Protein 1T1D (pdb70)

Organism: Aplysia californica (NCBI:txid6500)

Structure (mmCIF, N/CA/C/O backbone):
data_1T1D
#
_entry.id   1T1D
#
_cell.length_a   59.710
_cell.length_b   59.710
_cell.length_c   146.860
_cell.angle_alpha   90.00
_cell.angle_beta   90.00
_cell.angle_gamma   90.00
#
_symmetry.space_group_name_H-M   'I 4 2 2'
#
loop_
_entity.id
_entity.type
_entity.pdbx_description
1 polymer 'PROTEIN (POTASSIUM CHANNEL KV1.1)'
2 water water
#
loop_
_atom_site.group_PDB
_atom_site.id
_atom_site.type_symbol
_atom_site.label_atom_id
_atom_site.label_alt_id
_atom_site.label_comp_id
_atom_site.label_asym_id
_atom_site.label_entity_id
_atom_site.label_seq_id
_atom_site.pdbx_PDB_ins_code
_atom_site.Cartn_x
_atom_site.Cartn_y
_atom_site.Cartn_z
_atom_site.occupancy
_atom_site.B_iso_or_equiv
_atom_site.auth_seq_id
_atom_site.auth_comp_id
_atom_site.auth_asym_id
_atom_site.auth_atom_id
_atom_site.pdbx_PDB_model_num
ATOM 1 N N . GLU A 1 1 ? 9.064 32.827 107.179 1.00 34.96 66 GLU A N 1
ATOM 2 C CA . GLU A 1 1 ? 9.934 31.740 107.719 1.00 33.44 66 GLU A CA 1
ATOM 3 C C . GLU A 1 1 ? 11.041 31.419 106.721 1.00 30.01 66 GLU A C 1
ATOM 4 O O . GLU A 1 1 ? 10.750 31.133 105.557 1.00 28.58 66 GLU A O 1
ATOM 10 N N . ARG A 1 2 ? 12.290 31.573 107.153 1.00 26.93 67 ARG A N 1
ATOM 11 C CA . ARG A 1 2 ? 13.463 31.308 106.318 1.00 24.67 67 ARG A CA 1
ATOM 12 C C . ARG A 1 2 ? 13.791 29.809 106.290 1.00 23.46 67 ARG A C 1
ATOM 13 O O . ARG A 1 2 ? 13.831 29.163 107.330 1.00 24.39 67 ARG A O 1
ATOM 21 N N . VAL A 1 3 ? 14.063 29.305 105.106 1.00 20.30 68 VAL A N 1
ATOM 22 C CA . VAL A 1 3 ? 14.397 27.917 104.829 1.00 20.44 68 VAL A CA 1
ATOM 23 C C . VAL A 1 3 ? 15.838 27.841 104.297 1.00 18.16 68 VAL A C 1
ATOM 24 O O . VAL A 1 3 ? 16.152 28.688 103.437 1.00 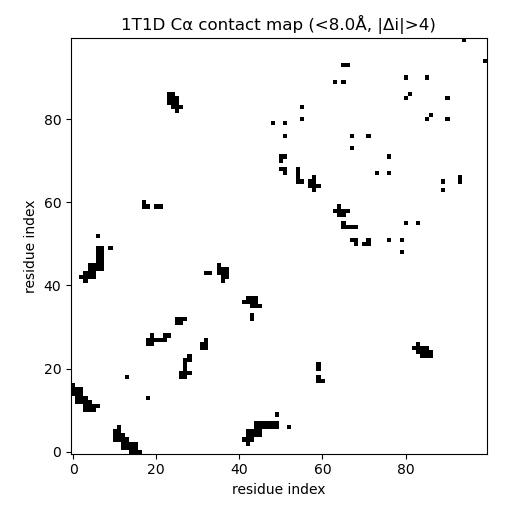19.02 68 VAL A O 1
ATOM 28 N N . VAL A 1 4 ? 16.611 26.875 104.757 1.00 15.62 69 VAL A N 1
ATOM 29 C CA . VAL A 1 4 ? 17.969 26.626 104.264 1.00 13.76 69 VAL A CA 1
ATOM 30 C C . VAL A 1 4 ? 17.944 25.298 103.521 1.00 15.07 69 VAL A C 1
ATOM 31 O O . VAL A 1 4 ? 17.537 24.256 104.054 1.00 14.56 69 VAL A O 1
ATOM 35 N N . ILE A 1 5 ? 18.328 25.353 102.242 1.00 12.67 70 ILE A N 1
ATOM 36 C CA . ILE A 1 5 ? 18.420 24.176 101.376 1.00 12.82 70 ILE A CA 1
ATOM 37 C C . ILE A 1 5 ? 19.898 23.928 101.093 1.00 12.36 70 ILE A C 1
ATOM 38 O O . ILE A 1 5 ? 20.531 24.787 100.460 1.00 13.43 70 ILE A O 1
ATOM 43 N N . ASN A 1 6 ? 20.438 22.830 101.616 1.00 12.05 71 ASN A N 1
ATOM 44 C CA . ASN A 1 6 ? 21.875 22.546 101.425 1.00 11.92 71 ASN A CA 1
ATOM 45 C C . ASN A 1 6 ? 22.047 21.577 100.299 1.00 11.66 71 ASN A C 1
ATOM 46 O O . ASN A 1 6 ? 21.663 20.402 100.456 1.00 11.77 71 ASN A O 1
ATOM 51 N N . VAL A 1 7 ? 22.544 22.011 99.139 1.00 11.30 72 VAL A N 1
ATOM 52 C CA . VAL A 1 7 ? 22.757 21.134 97.993 1.00 11.94 72 VAL A CA 1
ATOM 53 C C . VAL A 1 7 ? 24.248 20.812 97.943 1.00 12.54 72 VAL A C 1
ATOM 54 O O . VAL A 1 7 ? 25.073 21.631 97.513 1.00 12.12 72 VAL A O 1
ATOM 58 N N . SER A 1 8 ? 24.598 19.635 98.492 1.00 11.91 73 SER A N 1
ATOM 59 C CA . SER A 1 8 ? 26.014 19.224 98.439 1.00 11.31 73 SER A CA 1
ATOM 60 C C . SER A 1 8 ? 26.921 20.285 99.050 1.00 11.16 73 SER A C 1
ATOM 61 O O . SER A 1 8 ? 28.058 20.431 98.527 1.00 12.29 73 SER A O 1
ATOM 64 N N . GLY A 1 9 ? 26.548 20.968 100.108 1.00 11.95 74 GLY A N 1
ATOM 65 C CA . GLY A 1 9 ? 27.395 21.960 100.749 1.00 11.93 74 GLY A CA 1
ATOM 66 C C . GLY A 1 9 ? 27.124 23.380 100.277 1.00 13.50 74 GLY A C 1
ATOM 67 O O . GLY A 1 9 ? 27.635 24.263 100.951 1.00 16.07 74 GLY A O 1
ATOM 68 N N . LEU A 1 10 ? 26.397 23.539 99.184 1.00 11.75 75 LEU A N 1
ATOM 69 C CA . LEU A 1 10 ? 26.080 24.909 98.704 1.00 11.65 75 LEU A CA 1
ATOM 70 C C . LEU A 1 10 ? 24.740 25.268 99.341 1.00 12.24 75 LEU A C 1
ATOM 71 O O . LEU A 1 10 ? 23.757 24.624 98.977 1.00 13.06 75 LEU A O 1
ATOM 76 N N . ARG A 1 11 ? 24.710 26.253 100.211 1.00 12.05 76 ARG A N 1
ATOM 77 C CA . ARG A 1 11 ? 23.494 26.599 100.912 1.00 13.47 76 ARG A CA 1
ATOM 78 C C . ARG A 1 11 ? 22.696 27.685 100.236 1.00 15.39 76 ARG A C 1
ATOM 79 O O . ARG A 1 11 ? 23.207 28.738 99.862 1.00 16.70 76 ARG A O 1
ATOM 87 N N . PHE A 1 12 ? 21.408 27.392 100.031 1.00 11.77 77 PHE A N 1
ATOM 88 C CA . PHE A 1 12 ? 20.498 28.346 99.410 1.00 11.66 77 PHE A CA 1
ATOM 89 C C . PHE A 1 12 ? 19.516 28.713 100.520 1.00 12.41 77 PHE A C 1
ATOM 90 O O . PHE A 1 12 ? 19.213 27.905 101.382 1.00 13.81 77 PHE A O 1
ATOM 98 N N . GLU A 1 13 ? 19.050 29.963 100.490 1.00 13.23 78 GLU A N 1
ATOM 99 C CA . GLU A 1 13 ? 18.050 30.404 101.453 1.00 13.73 78 GLU A CA 1
ATOM 100 C C . GLU A 1 13 ? 16.899 31.048 100.680 1.00 14.11 78 GLU A C 1
ATOM 101 O O . GLU A 1 13 ? 17.067 31.789 99.733 1.00 15.46 78 GLU A O 1
ATOM 107 N N . THR A 1 14 ? 15.700 30.764 101.206 1.00 13.94 79 THR A N 1
ATOM 108 C CA . THR A 1 14 ? 14.491 31.372 100.658 1.00 14.69 79 THR A CA 1
ATOM 109 C C . THR A 1 14 ? 13.445 31.371 101.770 1.00 12.78 79 THR A C 1
ATOM 110 O O . THR A 1 14 ? 13.711 31.037 102.930 1.00 15.73 79 THR A O 1
ATOM 114 N N . GLN A 1 15 ? 12.279 31.892 101.394 1.00 17.61 80 GLN A N 1
ATOM 115 C CA . GLN A 1 15 ? 11.160 31.935 102.348 1.00 19.64 80 GLN A CA 1
ATOM 116 C C . GLN A 1 15 ? 10.273 30.737 102.045 1.00 18.90 80 GLN A C 1
ATOM 117 O O . GLN A 1 15 ? 10.098 30.323 100.895 1.00 18.33 80 GLN A O 1
ATOM 123 N N . LEU A 1 16 ? 9.590 30.225 103.082 1.00 21.09 81 LEU A N 1
ATOM 124 C CA . LEU A 1 16 ? 8.643 29.139 102.851 1.00 23.19 81 LEU A CA 1
ATOM 125 C C . LEU A 1 16 ? 7.576 29.494 101.834 1.00 22.17 81 LEU A C 1
ATOM 126 O O . LEU A 1 16 ? 7.249 28.699 100.956 1.00 22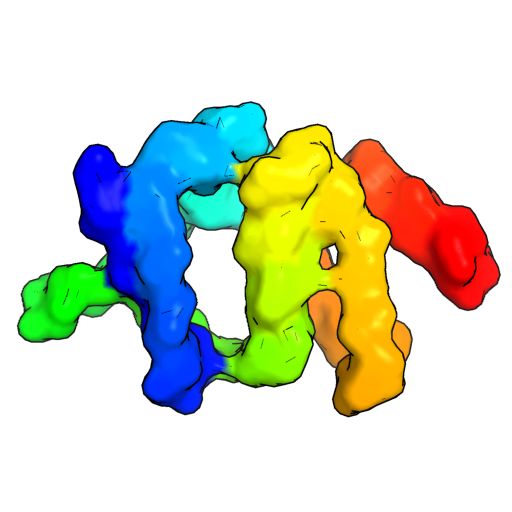.20 81 LEU A O 1
ATOM 131 N N . LYS A 1 17 ? 7.073 30.734 101.889 1.00 22.60 82 LYS A N 1
ATOM 132 C CA . LYS A 1 17 ? 6.069 31.193 100.928 1.00 24.24 82 LYS A CA 1
ATOM 133 C C . LYS A 1 17 ? 6.530 31.081 99.492 1.00 23.05 82 LYS A C 1
ATOM 134 O O . LYS A 1 17 ? 5.788 30.843 98.544 1.00 23.87 82 LYS A O 1
ATOM 140 N N . THR A 1 18 ? 7.848 31.317 99.279 1.00 21.43 83 THR A N 1
ATOM 141 C CA . THR A 1 18 ? 8.372 31.184 97.937 1.00 19.88 83 THR A CA 1
ATOM 142 C C . THR A 1 18 ? 8.247 29.760 97.423 1.00 19.18 83 THR A C 1
ATOM 143 O O . THR A 1 18 ? 7.908 29.592 96.261 1.00 19.55 83 THR A O 1
ATOM 147 N N . LEU A 1 19 ? 8.542 28.760 98.268 1.00 19.29 84 LEU A N 1
ATOM 148 C CA . LEU A 1 19 ? 8.436 27.378 97.813 1.00 18.21 84 LEU A CA 1
ATOM 149 C C . LEU A 1 19 ? 6.982 26.907 97.691 1.00 20.08 84 LEU A C 1
ATOM 150 O O . LEU A 1 19 ? 6.615 26.213 96.750 1.00 20.31 84 LEU A O 1
ATOM 155 N N . ASN A 1 20 ? 6.196 27.353 98.675 1.00 21.65 85 ASN A N 1
ATOM 156 C CA . ASN A 1 20 ? 4.805 26.899 98.751 1.00 24.77 85 ASN A CA 1
ATOM 157 C C . ASN A 1 20 ? 3.906 27.363 97.637 1.00 27.05 85 ASN A C 1
ATOM 158 O O . ASN A 1 20 ? 2.809 26.798 97.457 1.00 27.55 85 ASN A O 1
ATOM 163 N N . GLN A 1 21 ? 4.322 28.341 96.839 1.00 27.67 86 GLN A N 1
ATOM 164 C CA . GLN A 1 21 ? 3.457 28.740 95.729 1.00 29.83 86 GLN A CA 1
ATOM 165 C C . GLN A 1 21 ? 3.365 27.669 94.671 1.00 29.29 86 GLN A C 1
ATOM 166 O O . GLN A 1 21 ? 2.417 27.732 93.872 1.00 30.30 86 GLN A O 1
ATOM 172 N N . PHE A 1 22 ? 4.266 26.704 94.550 1.00 28.24 87 PHE A N 1
ATOM 173 C CA . PHE A 1 22 ? 4.157 25.577 93.638 1.00 27.63 87 PHE A CA 1
ATOM 174 C C . PHE A 1 22 ? 4.048 24.333 94.516 1.00 27.97 87 PHE A C 1
ATOM 175 O O . PHE A 1 22 ? 4.981 23.563 94.735 1.00 25.67 87 PHE A O 1
ATOM 183 N N . PRO A 1 23 ? 2.839 24.048 95.018 1.00 28.24 88 PRO A N 1
ATOM 184 C CA . PRO A 1 23 ? 2.612 22.949 95.924 1.00 28.29 88 PRO A CA 1
ATOM 185 C C . PRO A 1 23 ? 2.730 21.569 95.328 1.00 27.79 88 PRO A C 1
ATOM 186 O O . PRO A 1 23 ? 2.927 20.623 96.104 1.00 30.71 88 PRO A O 1
ATOM 190 N N . ASP A 1 24 ? 2.624 21.396 94.020 1.00 28.95 89 ASP A N 1
ATOM 191 C CA . ASP A 1 24 ? 2.747 20.102 93.383 1.00 29.56 89 ASP A CA 1
ATOM 192 C C . ASP A 1 24 ? 4.157 19.854 92.860 1.00 28.65 89 ASP A C 1
ATOM 193 O O . ASP A 1 24 ? 4.391 19.423 91.721 1.00 29.66 89 ASP A O 1
ATOM 198 N N . THR A 1 25 ? 5.126 20.233 93.688 1.00 23.78 90 THR A N 1
ATOM 199 C CA . THR A 1 25 ? 6.537 19.992 93.399 1.00 21.57 90 THR A CA 1
ATOM 200 C C . THR A 1 25 ? 7.137 19.398 94.682 1.00 20.83 90 THR A C 1
ATOM 201 O O . THR A 1 25 ? 6.515 19.407 95.730 1.00 23.24 90 THR A O 1
ATOM 205 N N . LEU A 1 26 ? 8.356 18.877 94.560 1.00 16.96 91 LEU A N 1
ATOM 206 C CA . LEU A 1 26 ? 8.997 18.300 95.753 1.00 17.47 91 LEU A CA 1
ATOM 207 C C . LEU A 1 26 ? 9.175 19.359 96.825 1.00 17.88 91 LEU A C 1
ATOM 208 O O . LEU A 1 26 ? 8.756 19.241 97.986 1.00 17.47 91 LEU A O 1
ATOM 213 N N . LEU A 1 27 ? 9.831 20.502 96.525 1.00 16.37 92 LEU A N 1
ATOM 214 C CA . LEU A 1 27 ? 10.097 21.520 97.497 1.00 16.95 92 LEU A CA 1
ATOM 215 C C . LEU A 1 27 ? 8.892 22.340 97.939 1.00 17.59 92 LEU A C 1
ATOM 216 O O . LEU A 1 27 ? 8.942 22.928 99.017 1.00 18.40 92 LEU A O 1
ATOM 221 N N . GLY A 1 28 ? 7.824 22.302 97.140 1.00 17.05 93 GLY A N 1
ATOM 222 C CA . GLY A 1 28 ? 6.604 23.004 97.530 1.00 18.94 93 GLY A CA 1
ATOM 223 C C . GLY A 1 28 ? 5.656 22.127 98.362 1.00 20.31 93 GLY A C 1
ATOM 224 O O . GLY A 1 28 ? 4.658 22.704 98.799 1.00 22.62 93 GLY A O 1
ATOM 225 N N . ASN A 1 29 ? 5.968 20.854 98.518 1.00 21.37 94 ASN A N 1
ATOM 226 C CA . ASN A 1 29 ? 5.071 19.961 99.273 1.00 21.60 94 ASN A CA 1
ATOM 227 C C . ASN A 1 29 ? 5.770 19.553 100.554 1.00 21.79 94 ASN A C 1
ATOM 228 O O . ASN A 1 29 ? 6.762 18.821 100.506 1.00 20.52 94 ASN A O 1
ATOM 233 N N . PRO A 1 30 ? 5.306 20.013 101.710 1.00 20.92 95 PRO A N 1
ATOM 234 C CA . PRO A 1 30 ? 5.903 19.671 102.989 1.00 21.84 95 PRO A CA 1
ATOM 235 C C . PRO A 1 30 ? 6.136 18.190 103.155 1.00 21.49 95 PRO A C 1
ATOM 236 O O . PRO A 1 30 ? 7.165 17.694 103.610 1.00 19.61 95 PRO A O 1
ATOM 240 N N . GLN A 1 31 ? 5.173 17.348 102.746 1.00 21.93 96 GLN A N 1
ATOM 241 C CA . GLN A 1 31 ? 5.306 15.908 102.870 1.00 22.78 96 GLN A CA 1
ATOM 242 C C . GLN A 1 31 ? 6.487 15.320 102.116 1.00 21.02 96 GLN A C 1
ATOM 243 O O . GLN A 1 31 ? 7.091 14.307 102.487 1.00 20.58 96 GLN A O 1
ATOM 249 N N . LYS A 1 32 ? 6.813 15.859 100.942 1.00 18.73 97 LYS A N 1
ATOM 250 C CA . LYS A 1 32 ? 7.935 15.424 100.130 1.00 18.17 97 LYS A CA 1
ATOM 251 C C . LYS A 1 32 ? 9.229 16.114 100.590 1.00 16.35 97 LYS A C 1
ATOM 252 O O . LYS A 1 32 ? 10.204 15.405 100.817 1.00 17.14 97 LYS A O 1
ATOM 258 N N . ARG A 1 33 ? 9.179 17.430 100.789 1.00 16.64 98 ARG A N 1
ATOM 259 C CA . ARG A 1 33 ? 10.434 18.081 101.192 1.00 16.77 98 ARG A CA 1
ATOM 260 C C . ARG A 1 33 ? 10.926 17.601 102.546 1.00 16.63 98 ARG A C 1
ATOM 261 O O . ARG A 1 33 ? 12.135 17.489 102.817 1.00 14.91 98 ARG A O 1
ATOM 269 N N . ASN A 1 34 ? 10.005 17.266 103.458 1.00 15.99 99 ASN A N 1
ATOM 270 C CA . ASN A 1 34 ? 10.417 16.852 104.789 1.00 15.39 99 ASN A CA 1
ATOM 271 C C . ASN A 1 34 ? 11.138 15.528 104.849 1.00 14.82 99 ASN A C 1
ATOM 272 O O . ASN A 1 34 ? 11.874 15.288 105.811 1.00 15.51 99 ASN A O 1
ATOM 277 N N . ARG A 1 35 ? 11.095 14.723 103.789 1.00 14.95 100 ARG A N 1
ATOM 278 C CA . ARG A 1 35 ? 11.893 13.512 103.739 1.00 16.03 100 ARG A CA 1
ATOM 279 C C . ARG A 1 35 ? 13.382 13.839 103.702 1.00 14.50 100 ARG A C 1
ATOM 280 O O . ARG A 1 35 ? 14.263 13.024 103.987 1.00 15.12 100 ARG A O 1
ATOM 288 N N . TYR A 1 36 ? 13.685 15.087 103.280 1.00 13.83 101 TYR A N 1
ATOM 289 C CA . TYR A 1 36 ? 15.044 15.559 103.121 1.00 14.11 101 TYR A CA 1
ATOM 290 C C . TYR A 1 36 ? 15.482 16.468 104.241 1.00 14.08 101 TYR A C 1
ATOM 291 O O . TYR A 1 36 ? 16.632 16.982 104.229 1.00 13.58 101 TYR A O 1
ATOM 300 N N . TYR A 1 37 ? 14.693 16.632 105.303 1.00 12.29 102 TYR A N 1
ATOM 301 C CA . TYR A 1 37 ? 15.105 17.440 106.436 1.00 14.25 102 TYR A CA 1
ATOM 302 C C . TYR A 1 37 ? 16.217 16.778 107.223 1.00 14.00 102 TYR A C 1
ATOM 303 O O . TYR A 1 37 ? 16.252 15.564 107.448 1.00 16.01 102 TYR A O 1
ATOM 312 N N . ASP A 1 38 ? 17.211 17.583 107.609 1.00 12.75 103 ASP A N 1
ATOM 313 C CA . ASP A 1 38 ? 18.372 17.171 108.392 1.00 13.45 103 ASP A CA 1
ATOM 314 C C . ASP A 1 38 ? 18.169 17.765 109.766 1.00 14.34 103 ASP A C 1
ATOM 315 O O . ASP A 1 38 ? 18.340 18.967 109.989 1.00 13.75 103 ASP A O 1
ATOM 320 N N . PRO A 1 39 ? 17.727 16.965 110.737 1.00 13.83 104 PRO A N 1
ATOM 321 C CA . PRO A 1 39 ? 17.463 17.461 112.071 1.00 14.92 104 PRO A CA 1
ATOM 322 C C . PRO A 1 39 ? 18.678 17.968 112.804 1.00 15.64 104 PRO A C 1
ATOM 323 O O . PRO A 1 39 ? 18.499 18.818 113.709 1.00 16.82 104 PRO A O 1
ATOM 327 N N . LEU A 1 40 ? 19.874 17.505 112.441 1.00 16.08 105 LEU A N 1
ATOM 328 C CA . LEU A 1 40 ? 21.058 17.996 113.150 1.00 17.07 105 LEU A CA 1
ATOM 329 C C . LEU A 1 40 ? 21.382 19.431 112.738 1.00 17.91 105 LEU A C 1
ATOM 330 O O . LEU A 1 40 ? 21.876 20.202 113.551 1.00 19.97 105 LEU A O 1
ATOM 335 N N . ARG A 1 41 ? 21.102 19.747 111.461 1.00 15.46 106 ARG A N 1
ATOM 336 C CA . ARG A 1 41 ? 21.481 21.093 110.983 1.00 15.81 106 ARG A CA 1
ATOM 337 C C . ARG A 1 41 ? 20.323 21.998 110.697 1.00 16.52 106 ARG A C 1
ATOM 338 O O . ARG A 1 41 ? 20.538 23.164 110.287 1.00 17.52 106 ARG A O 1
ATOM 346 N N . ASN A 1 42 ? 19.076 21.568 110.845 1.00 14.77 107 ASN A N 1
ATOM 347 C CA . ASN A 1 42 ? 17.912 22.384 110.575 1.00 15.13 107 ASN A CA 1
ATOM 348 C C . ASN A 1 42 ? 17.983 22.952 109.152 1.00 17.35 107 ASN A C 1
ATOM 349 O O . ASN A 1 42 ? 17.842 24.131 108.893 1.00 17.28 107 ASN A O 1
ATOM 354 N N . GLU A 1 43 ? 18.169 22.045 108.210 1.00 14.38 108 GLU A N 1
ATOM 355 C CA . GLU A 1 43 ? 18.269 22.333 106.786 1.00 16.54 108 GLU A CA 1
ATOM 356 C C . GLU A 1 43 ? 17.642 21.201 105.996 1.00 15.30 108 GLU A C 1
ATOM 357 O O . GLU A 1 43 ? 17.550 20.087 106.511 1.00 15.12 108 GLU A O 1
ATOM 363 N N . TYR A 1 44 ? 17.411 21.434 104.708 1.00 14.08 109 TYR A N 1
ATOM 364 C CA . TYR A 1 44 ? 16.983 20.332 103.812 1.00 13.86 109 TYR A CA 1
ATOM 365 C C . TYR A 1 44 ? 18.202 19.937 103.020 1.00 14.47 109 TYR A C 1
ATOM 366 O O . TYR A 1 44 ? 18.729 20.795 102.279 1.00 17.85 109 TYR A O 1
ATOM 375 N N . PHE A 1 45 ? 18.686 18.716 103.037 1.00 12.31 110 PHE A N 1
ATOM 376 C CA . PHE A 1 45 ? 19.886 18.295 102.375 1.00 12.04 110 PHE A CA 1
ATOM 377 C C . PHE A 1 45 ? 19.638 17.439 101.154 1.00 12.11 110 PHE A C 1
ATOM 378 O O . PHE A 1 45 ? 18.896 16.430 101.141 1.00 13.74 110 PHE A O 1
ATOM 386 N N . PHE A 1 46 ? 20.282 17.833 100.048 1.00 11.84 111 PHE A N 1
ATOM 387 C CA . PHE A 1 46 ? 20.229 17.099 98.792 1.00 12.68 111 PHE A CA 1
ATOM 388 C C . PHE A 1 46 ? 21.652 16.769 98.362 1.00 13.08 111 PHE A C 1
ATOM 389 O O . PHE A 1 46 ? 22.425 17.734 98.145 1.00 13.27 111 PHE A O 1
ATOM 397 N N . ASP A 1 47 ? 21.991 15.504 98.179 1.00 13.23 112 ASP A N 1
ATOM 398 C CA . ASP A 1 47 ? 23.361 15.131 97.793 1.00 12.32 112 ASP A CA 1
ATOM 399 C C . ASP A 1 47 ? 23.368 15.027 96.269 1.00 13.09 112 ASP A C 1
ATOM 400 O O . ASP A 1 47 ? 23.415 13.973 95.663 1.00 14.43 112 ASP A O 1
ATOM 405 N N . ARG A 1 48 ? 23.212 16.217 95.665 1.00 14.25 113 ARG A N 1
ATOM 406 C CA . ARG A 1 48 ? 22.956 16.350 94.245 1.00 12.46 113 ARG A CA 1
ATOM 407 C C . ARG A 1 48 ? 23.776 17.454 93.569 1.00 13.36 113 ARG A C 1
ATOM 408 O O . ARG A 1 48 ? 24.454 18.260 94.190 1.00 13.87 113 ARG A O 1
ATOM 416 N N . ASN A 1 49 ? 23.656 17.438 92.245 1.00 14.10 114 ASN A N 1
ATOM 417 C CA . ASN A 1 49 ? 24.314 18.429 91.388 1.00 15.97 114 ASN A CA 1
ATOM 418 C C . ASN A 1 49 ? 24.071 19.835 91.899 1.00 14.05 114 ASN A C 1
ATOM 419 O O . ASN A 1 49 ? 22.977 20.318 92.096 1.00 14.96 114 ASN A O 1
ATOM 424 N N . ARG A 1 50 ? 25.151 20.614 92.046 1.00 15.35 115 ARG A N 1
ATOM 425 C CA . ARG A 1 50 ? 25.092 21.967 92.545 1.00 14.80 115 ARG A CA 1
ATOM 426 C C . ARG A 1 50 ? 24.757 23.031 91.520 1.00 15.05 115 ARG A C 1
ATOM 427 O O . ARG A 1 50 ? 23.871 23.851 91.772 1.00 15.02 115 ARG A O 1
ATOM 435 N N . PRO A 1 51 ? 25.378 23.076 90.348 1.00 16.12 116 PRO A N 1
ATOM 436 C CA . PRO A 1 51 ? 25.117 24.159 89.409 1.00 16.80 116 PRO A CA 1
ATOM 437 C C . PRO A 1 51 ? 23.714 24.204 88.884 1.00 16.03 116 PRO A C 1
ATOM 438 O O . PRO A 1 51 ? 23.205 25.292 88.498 1.00 17.97 116 PRO A O 1
ATOM 442 N N . SER A 1 52 ? 22.933 23.128 88.883 1.00 14.76 117 SER A N 1
ATOM 443 C CA . SER A 1 52 ? 21.568 23.191 88.445 1.00 14.80 117 SER A CA 1
ATOM 444 C C . SER A 1 52 ? 20.658 23.925 89.435 1.00 14.44 117 SER A C 1
ATOM 445 O O . SER A 1 52 ? 19.635 24.479 89.060 1.00 14.31 117 SER A O 1
ATOM 448 N N . PHE A 1 53 ? 21.022 23.945 90.724 1.00 13.58 118 PHE A N 1
ATOM 449 C CA . PHE A 1 53 ? 20.081 24.432 91.730 1.00 12.91 118 PHE A CA 1
ATOM 450 C C . PHE A 1 53 ? 19.771 25.897 91.627 1.00 13.67 118 PHE A C 1
ATOM 451 O O . PHE A 1 53 ? 18.657 26.334 91.983 1.00 13.83 118 PHE A O 1
ATOM 459 N N . ASP A 1 54 ? 20.693 26.748 91.138 1.00 13.35 119 ASP A N 1
ATOM 460 C CA . ASP A 1 54 ? 20.349 28.176 90.980 1.00 15.17 119 ASP A CA 1
ATOM 461 C C . ASP A 1 54 ? 18.984 28.336 90.290 1.00 14.61 119 ASP A C 1
ATOM 4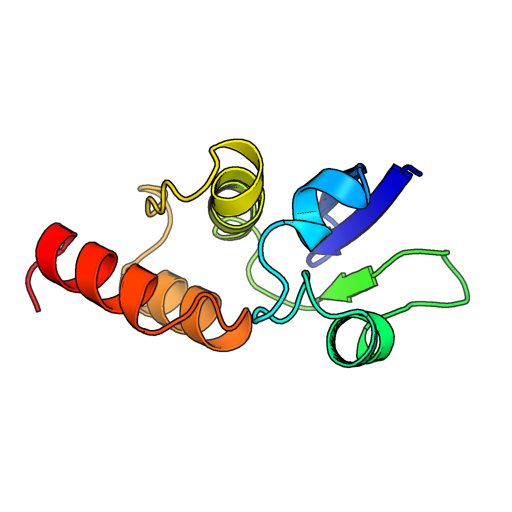62 O O . ASP A 1 54 ? 18.135 29.094 90.680 1.00 14.97 119 ASP A O 1
ATOM 467 N N . ALA A 1 55 ? 18.867 27.553 89.205 1.00 14.08 120 ALA A N 1
ATOM 468 C CA . ALA A 1 55 ? 17.746 27.558 88.317 1.00 15.38 120 ALA A CA 1
ATOM 469 C C . ALA A 1 55 ? 16.498 26.898 88.896 1.00 14.42 120 ALA A C 1
ATOM 470 O O . ALA A 1 55 ? 15.380 27.354 88.619 1.00 17.47 120 ALA A O 1
ATOM 472 N N . ILE A 1 56 ? 16.701 25.895 89.749 1.00 14.33 121 ILE A N 1
ATOM 473 C CA . ILE A 1 56 ? 15.545 25.301 90.418 1.00 13.87 121 ILE A CA 1
ATOM 474 C C . ILE A 1 56 ? 14.959 26.286 91.402 1.00 14.72 121 ILE A C 1
ATOM 475 O O . ILE A 1 56 ? 13.737 26.550 91.436 1.00 15.41 121 ILE A O 1
ATOM 480 N N . LEU A 1 57 ? 15.792 27.003 92.196 1.00 14.38 122 LEU A N 1
ATOM 481 C CA . LEU A 1 57 ? 15.227 27.980 93.121 1.00 13.77 122 LEU A CA 1
ATOM 482 C C . LEU A 1 57 ? 14.635 29.150 92.364 1.00 15.31 122 LEU A C 1
ATOM 483 O O . LEU A 1 57 ? 13.563 29.644 92.735 1.00 15.12 122 LEU A O 1
ATOM 488 N N . TYR A 1 58 ? 15.302 29.614 91.315 1.00 15.38 123 TYR A N 1
ATOM 489 C CA . TYR A 1 58 ? 14.771 30.763 90.558 1.00 15.43 123 TYR A CA 1
ATOM 490 C C . TYR A 1 58 ? 13.437 30.402 89.915 1.00 17.24 123 TYR A C 1
ATOM 491 O O . TYR A 1 58 ? 12.631 31.330 89.742 1.00 19.35 123 TYR A O 1
ATOM 500 N N . PHE A 1 59 ? 13.179 29.151 89.567 1.00 16.05 124 PHE A N 1
ATOM 501 C CA . PHE A 1 59 ? 11.849 28.768 89.057 1.00 17.79 124 PHE A CA 1
ATOM 502 C C . PHE A 1 59 ? 10.768 29.230 90.023 1.00 19.43 124 PHE A C 1
ATOM 503 O O . PHE A 1 59 ? 9.743 29.796 89.609 1.00 21.28 124 PHE A O 1
ATOM 511 N N . TYR A 1 60 ? 10.930 29.080 91.330 1.00 17.79 125 TYR A N 1
ATOM 512 C CA . TYR A 1 60 ? 9.996 29.529 92.346 1.00 17.42 125 TYR A CA 1
ATOM 513 C C . TYR A 1 60 ? 9.980 31.034 92.536 1.00 19.85 125 TYR A C 1
ATOM 514 O O . TYR A 1 60 ? 8.930 31.688 92.638 1.00 20.43 125 TYR A O 1
ATOM 523 N N . GLN A 1 61 ? 11.157 31.658 92.563 1.00 18.16 126 GLN A N 1
ATOM 524 C CA . GLN A 1 61 ? 11.272 33.089 92.799 1.00 18.52 126 GLN A CA 1
ATOM 525 C C . GLN A 1 61 ? 10.646 33.920 91.691 1.00 20.14 126 GLN A C 1
ATOM 526 O O . GLN A 1 61 ? 10.065 34.977 91.936 1.00 22.13 126 GLN A O 1
ATOM 532 N N . SER A 1 62 ? 10.766 33.417 90.476 1.00 20.46 127 SER A N 1
ATOM 533 C CA . SER A 1 62 ? 10.288 34.083 89.275 1.00 21.71 127 SER A CA 1
ATOM 534 C C . SER A 1 62 ? 8.827 33.754 88.966 1.00 24.71 127 SER A C 1
ATOM 535 O O . SER A 1 62 ? 8.364 34.184 87.900 1.00 26.36 127 SER A O 1
ATOM 538 N N . GLY A 1 63 ? 8.213 32.905 89.767 1.00 26.69 128 GLY A N 1
ATOM 539 C CA . GLY A 1 63 ? 6.827 32.524 89.507 1.00 28.47 128 GLY A CA 1
ATOM 540 C C . GLY A 1 63 ? 6.733 31.599 88.311 1.00 29.12 128 GLY A C 1
ATOM 541 O O . GLY A 1 63 ? 5.661 31.598 87.682 1.00 29.82 128 GLY A O 1
ATOM 542 N N . GLY A 1 64 ? 7.728 30.763 88.008 1.00 28.28 129 GLY A N 1
ATOM 543 C CA . GLY A 1 64 ? 7.629 29.816 86.921 1.00 28.80 129 GLY A CA 1
ATOM 544 C C . GLY A 1 64 ? 8.606 29.819 85.790 1.00 29.35 129 GLY A C 1
ATOM 545 O O . GLY A 1 64 ? 8.584 28.949 84.903 1.00 30.55 129 GLY A O 1
ATOM 546 N N . ARG A 1 65 ? 9.555 30.749 85.762 1.00 28.75 130 ARG A N 1
ATOM 547 C CA . ARG A 1 65 ? 10.549 30.790 84.703 1.00 28.67 130 ARG A CA 1
ATOM 548 C C . ARG A 1 65 ? 11.563 29.675 84.940 1.00 29.21 130 ARG A C 1
ATOM 549 O O . ARG A 1 65 ? 12.249 29.644 85.958 1.00 28.75 130 ARG A O 1
ATOM 557 N N . LEU A 1 66 ? 11.608 28.734 84.020 1.00 27.49 131 LEU A N 1
ATOM 558 C CA . LEU A 1 66 ? 12.518 27.611 84.056 1.00 27.48 131 LEU A CA 1
ATOM 559 C C . LEU A 1 66 ? 13.575 27.775 82.980 1.00 28.97 131 LEU A C 1
ATOM 560 O O . LEU A 1 66 ? 13.269 27.913 81.784 1.00 30.64 131 LEU A O 1
ATOM 565 N N . ARG A 1 67 ? 14.832 27.897 83.374 1.00 28.71 132 ARG A N 1
ATOM 566 C CA . ARG A 1 67 ? 15.950 28.133 82.495 1.00 29.55 132 ARG A CA 1
ATOM 567 C C . ARG A 1 67 ? 17.177 27.297 82.815 1.00 29.19 132 ARG A C 1
ATOM 568 O O . ARG A 1 67 ? 17.685 27.404 83.939 1.00 28.70 132 ARG A O 1
ATOM 576 N N . ARG A 1 68 ? 17.753 26.581 81.871 1.00 28.26 133 ARG A N 1
ATOM 577 C CA . ARG A 1 68 ? 18.979 25.851 82.129 1.00 29.02 133 ARG A CA 1
ATOM 578 C C . ARG A 1 68 ? 20.226 26.729 82.073 1.00 29.32 133 ARG A C 1
ATOM 579 O O . ARG A 1 68 ? 20.496 27.378 81.063 1.00 31.82 133 ARG A O 1
ATOM 587 N N . PRO A 1 69 ? 21.014 26.693 83.139 1.00 29.28 134 PRO A N 1
ATOM 588 C CA . PRO A 1 69 ? 22.289 27.411 83.237 1.00 28.25 134 PRO A CA 1
ATOM 589 C C . PRO A 1 69 ? 23.172 26.944 82.089 1.00 30.09 134 PRO A C 1
ATOM 590 O O . PRO A 1 69 ? 22.974 25.782 81.686 1.00 29.50 134 PRO A O 1
ATOM 594 N N . VAL A 1 70 ? 24.086 27.745 81.520 1.00 30.07 135 VAL A N 1
ATOM 595 C CA . VAL A 1 70 ? 24.841 27.220 80.363 1.00 30.46 135 VAL A CA 1
ATOM 596 C C . VAL A 1 70 ? 25.955 26.272 80.755 1.00 30.24 135 VAL A C 1
ATOM 597 O O . VAL A 1 70 ? 26.379 25.408 79.977 1.00 30.90 135 VAL A O 1
ATOM 601 N N . ASN A 1 71 ? 26.477 26.364 81.952 1.00 29.66 136 ASN A N 1
ATOM 602 C CA . ASN A 1 71 ? 27.539 25.553 82.509 1.00 30.49 136 ASN A CA 1
ATOM 603 C C . ASN A 1 71 ? 27.064 24.155 82.898 1.00 28.98 136 ASN A C 1
ATOM 604 O O . ASN A 1 71 ? 27.854 23.327 83.365 1.00 28.04 136 ASN A O 1
ATOM 609 N N . VAL A 1 72 ? 25.793 23.859 82.674 1.00 28.45 137 VAL A N 1
ATOM 610 C CA . VAL A 1 72 ? 25.120 22.617 82.968 1.00 27.39 137 VAL A CA 1
ATOM 611 C C . VAL A 1 72 ? 24.473 21.990 81.727 1.00 26.49 137 VAL A C 1
ATOM 612 O O . VAL A 1 72 ? 23.579 22.501 81.067 1.00 25.28 137 VAL A O 1
ATOM 616 N N . PRO A 1 73 ? 24.928 20.775 81.418 1.00 26.61 138 PRO A N 1
ATOM 617 C CA . PRO A 1 73 ? 24.433 20.059 80.249 1.00 27.11 138 PRO A CA 1
ATOM 618 C C . PRO A 1 73 ? 22.983 19.654 80.330 1.00 27.06 138 PRO A C 1
ATOM 619 O O . PRO A 1 73 ? 22.370 19.404 81.363 1.00 26.92 138 PRO A O 1
ATOM 623 N N . LEU A 1 74 ? 22.368 19.515 79.158 1.00 26.44 139 LEU A N 1
ATOM 624 C CA . LEU A 1 74 ? 21.001 1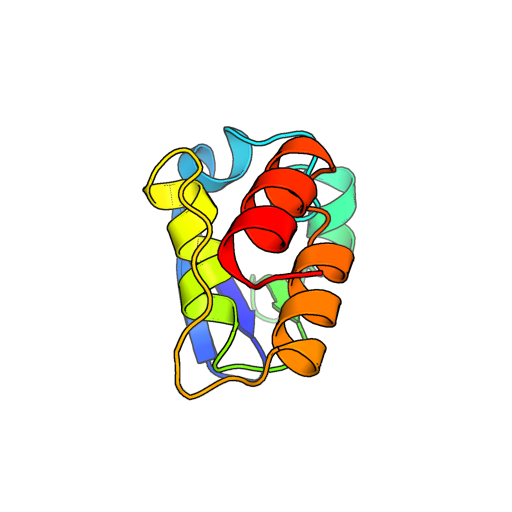9.157 78.947 1.00 25.89 139 LEU A CA 1
ATOM 625 C C . LEU A 1 74 ? 20.548 17.941 79.756 1.00 26.46 139 LEU A C 1
ATOM 626 O O . LEU A 1 74 ? 19.495 17.987 80.371 1.00 25.15 139 LEU A O 1
ATOM 631 N N . ASP A 1 75 ? 21.296 16.845 79.629 1.00 26.59 140 ASP A N 1
ATOM 632 C CA . ASP A 1 75 ? 20.843 15.636 80.322 1.00 27.05 140 ASP A CA 1
ATOM 633 C C . ASP A 1 75 ? 20.945 15.796 81.842 1.00 25.74 140 ASP A C 1
ATOM 634 O O . ASP A 1 75 ? 20.004 15.344 82.516 1.00 25.88 140 ASP A O 1
ATOM 639 N N . VAL A 1 76 ? 21.991 16.425 82.322 1.00 24.08 141 VAL A N 1
ATOM 640 C CA . VAL A 1 76 ? 22.149 16.672 83.771 1.00 22.80 141 VAL A CA 1
ATOM 641 C C . VAL A 1 76 ? 20.958 17.466 84.257 1.00 22.42 141 VAL A C 1
ATOM 642 O O . VAL A 1 76 ? 20.269 17.139 85.244 1.00 21.22 141 VAL A O 1
ATOM 646 N N . PHE A 1 77 ? 20.654 18.589 83.599 1.00 19.99 14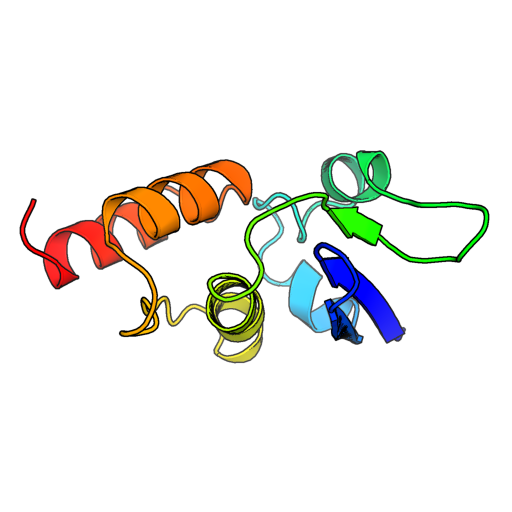2 PHE A N 1
ATOM 647 C CA . PHE A 1 77 ? 19.564 19.458 83.996 1.00 20.45 142 PHE A CA 1
ATOM 648 C C . PHE A 1 77 ? 18.210 18.787 83.911 1.00 20.47 142 PHE A C 1
ATOM 649 O O . PHE A 1 77 ? 17.360 18.903 84.795 1.00 21.08 142 PHE A O 1
ATOM 657 N N . SER A 1 78 ? 17.979 17.983 82.865 1.00 22.22 143 SER A N 1
ATOM 658 C CA . SER A 1 78 ? 16.748 17.257 82.693 1.00 22.14 143 SER A CA 1
ATOM 659 C C . SER A 1 78 ? 16.487 16.298 83.867 1.00 19.80 143 SER A C 1
ATOM 660 O O . SER A 1 78 ? 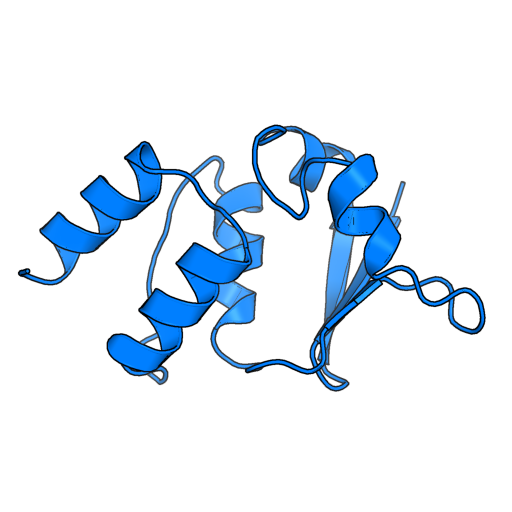15.369 16.238 84.356 1.00 20.12 143 SER A O 1
ATOM 663 N N . GLU A 1 79 ? 17.554 15.628 84.290 1.00 19.59 144 GLU A N 1
ATOM 664 C CA . GLU A 1 79 ? 17.367 14.736 85.441 1.00 20.23 144 GLU A CA 1
ATOM 665 C C . GLU A 1 79 ? 17.027 15.529 86.692 1.00 19.45 144 GLU A C 1
ATOM 666 O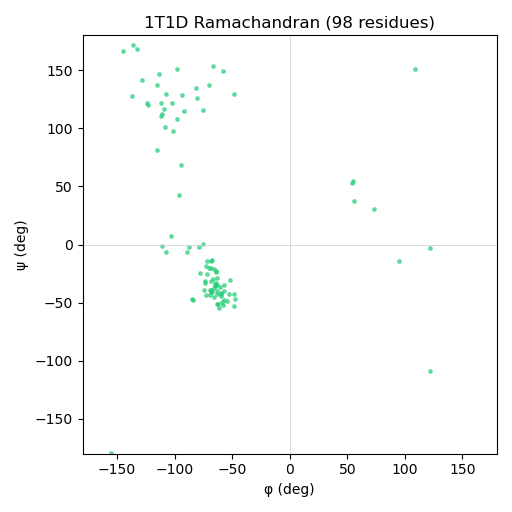 O . GLU A 1 79 ? 16.188 15.074 87.480 1.00 19.27 144 GLU A O 1
ATOM 672 N N . GLU A 1 80 ? 17.647 16.720 86.846 1.00 17.90 145 GLU A N 1
ATOM 673 C CA . GLU A 1 80 ? 17.278 17.457 88.062 1.00 17.06 145 GLU A CA 1
ATOM 674 C C . GLU A 1 80 ? 15.869 17.990 88.046 1.00 17.04 145 GLU A C 1
ATOM 675 O O . GLU A 1 80 ? 15.158 17.930 89.053 1.00 17.23 145 GLU A O 1
ATOM 681 N N . ILE A 1 81 ? 15.357 18.499 86.907 1.00 17.65 146 ILE A N 1
ATOM 682 C CA . ILE A 1 81 ? 13.981 19.017 86.927 1.00 19.58 146 ILE A CA 1
ATOM 683 C C . ILE A 1 81 ? 12.975 17.895 87.202 1.00 18.35 146 ILE A C 1
ATOM 684 O O . ILE A 1 81 ? 11.997 18.075 87.928 1.00 19.75 146 ILE A O 1
ATOM 689 N N . LYS A 1 82 ? 13.279 16.693 86.700 1.00 19.83 147 LYS A N 1
ATOM 690 C CA . LYS A 1 82 ? 12.421 15.544 86.981 1.00 21.38 147 LYS A CA 1
ATOM 691 C C . LYS A 1 82 ? 12.458 15.210 88.477 1.00 20.64 147 LYS A C 1
ATOM 692 O O . LYS A 1 82 ? 11.402 15.022 89.080 1.00 20.21 147 LYS A O 1
ATOM 698 N N . PHE A 1 83 ? 13.652 15.187 89.071 1.00 18.79 148 PHE A N 1
ATOM 699 C CA . PHE A 1 83 ? 13.807 14.869 90.487 1.00 18.11 148 PHE A CA 1
ATOM 700 C C . PHE A 1 83 ? 13.045 15.834 91.363 1.00 18.25 148 PHE A C 1
ATOM 701 O O . PHE A 1 83 ? 12.348 15.477 92.323 1.00 18.05 148 PHE A O 1
ATOM 709 N N . TYR A 1 84 ? 13.144 17.139 91.047 1.00 17.16 149 TYR A N 1
ATOM 710 C CA . TYR A 1 84 ? 12.460 18.147 91.831 1.00 15.78 149 TYR A CA 1
ATOM 711 C C . TYR A 1 84 ? 10.963 18.271 91.513 1.00 17.00 149 TYR A C 1
ATOM 712 O O . TYR A 1 84 ? 10.262 19.057 92.106 1.00 16.29 149 TYR A O 1
ATOM 721 N N . GLU A 1 85 ? 10.534 17.466 90.532 1.00 19.64 150 GLU A N 1
ATOM 722 C CA . GLU A 1 85 ? 9.108 17.340 90.185 1.00 21.05 150 GLU A CA 1
ATOM 723 C C . GLU A 1 85 ? 8.462 18.666 89.878 1.00 20.17 150 GLU A C 1
ATOM 724 O O . GLU A 1 85 ? 7.428 19.057 90.435 1.00 20.68 150 GLU A O 1
ATOM 730 N N . LEU A 1 86 ? 9.079 19.374 88.916 1.00 20.05 151 LEU A N 1
ATOM 731 C CA . LEU A 1 86 ? 8.603 20.709 88.560 1.00 21.55 151 LEU A CA 1
ATOM 732 C C . LEU A 1 86 ? 7.279 20.673 87.790 1.00 22.79 151 LEU A C 1
ATOM 733 O O . LEU A 1 86 ? 6.638 21.718 87.754 1.00 24.01 151 LEU A O 1
ATOM 738 N N . GLY A 1 87 ? 6.880 19.510 87.287 1.00 25.77 152 GLY A N 1
ATOM 739 C CA . GLY A 1 87 ? 5.570 19.437 86.631 1.00 27.77 152 GLY A CA 1
ATOM 740 C C . GLY A 1 87 ? 5.685 19.285 85.129 1.00 29.99 152 GLY A C 1
ATOM 741 O O . GLY A 1 87 ? 6.637 19.759 84.507 1.00 28.35 152 GLY A O 1
ATOM 742 N N . GLU A 1 88 ? 4.677 18.638 84.521 1.00 32.59 153 GLU A N 1
ATOM 743 C CA . GLU A 1 88 ? 4.699 18.427 83.075 1.00 35.47 153 GLU A CA 1
ATOM 744 C C . GLU A 1 88 ? 4.535 19.735 82.314 1.00 35.71 153 GLU A C 1
ATOM 745 O O . GLU A 1 88 ? 5.172 19.877 81.265 1.00 35.97 153 GLU A O 1
ATOM 751 N N . ASN A 1 89 ? 3.817 20.709 82.849 1.00 35.51 154 ASN A N 1
ATOM 752 C CA . ASN A 1 89 ? 3.680 22.015 82.224 1.00 36.51 154 ASN A CA 1
ATOM 753 C C . ASN A 1 89 ? 5.051 22.660 82.039 1.00 37.38 154 ASN A C 1
ATOM 754 O O . ASN A 1 89 ? 5.406 23.116 80.954 1.00 38.48 154 ASN A O 1
ATOM 756 N N . ALA A 1 90 ? 5.839 22.673 83.122 1.00 36.65 155 ALA A N 1
ATOM 757 C CA . ALA A 1 90 ? 7.183 23.223 83.065 1.00 35.75 155 ALA A CA 1
ATOM 758 C C . ALA A 1 90 ? 8.080 22.358 82.191 1.00 35.94 155 ALA A C 1
ATOM 759 O O . ALA A 1 90 ? 8.825 22.936 81.398 1.00 34.99 155 ALA A O 1
ATOM 761 N N . PHE A 1 91 ? 7.994 21.032 82.256 1.00 36.85 156 PHE A N 1
ATOM 762 C CA . PHE A 1 91 ? 8.830 20.167 81.430 1.00 39.64 156 PHE A CA 1
ATOM 763 C C . PHE A 1 91 ? 8.521 20.381 79.950 1.00 40.86 156 PHE A C 1
ATOM 764 O O . PHE A 1 91 ? 9.446 20.334 79.136 1.00 40.96 156 PHE A O 1
ATOM 772 N N . GLU A 1 92 ? 7.275 20.642 79.582 1.00 42.07 157 GLU A N 1
ATOM 773 C CA . GLU A 1 92 ? 6.905 20.915 78.198 1.00 43.74 157 GLU A CA 1
ATOM 774 C C . GLU A 1 92 ? 7.592 22.183 77.697 1.00 42.84 157 GLU A C 1
ATO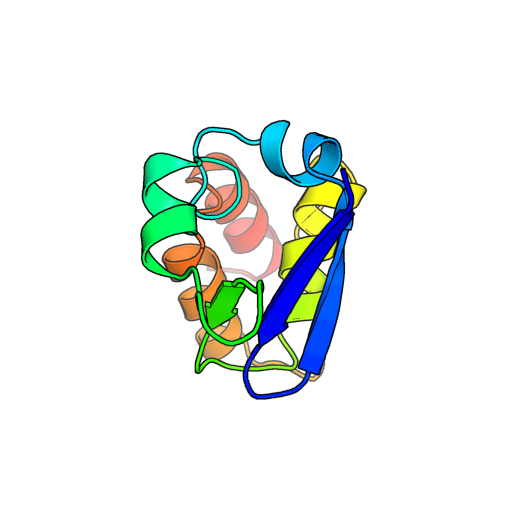M 775 O O . GLU A 1 92 ? 8.241 22.170 76.649 1.00 43.04 157 GLU A O 1
ATOM 781 N N . ARG A 1 93 ? 7.465 23.266 78.464 1.00 41.66 158 ARG A N 1
ATOM 782 C CA . ARG A 1 93 ? 8.109 24.527 78.114 1.00 40.06 158 ARG A CA 1
ATOM 783 C C . ARG A 1 93 ? 9.603 24.298 77.910 1.00 38.15 158 ARG A C 1
ATOM 784 O O . ARG A 1 93 ? 10.157 24.683 76.885 1.00 37.23 158 ARG A O 1
ATOM 792 N N . TYR A 1 94 ? 10.270 23.621 78.842 1.00 35.25 159 TYR A N 1
ATOM 793 C CA . TYR A 1 94 ? 11.683 23.308 78.745 1.00 33.52 159 TYR A CA 1
ATOM 794 C C . TYR A 1 94 ? 11.992 22.523 77.472 1.00 34.95 159 TYR A C 1
ATOM 795 O O . TYR A 1 94 ? 12.956 22.841 76.784 1.00 34.65 159 TYR A O 1
ATOM 804 N N . ARG A 1 95 ? 11.198 21.492 77.202 1.00 37.22 160 ARG A N 1
ATOM 805 C CA . ARG A 1 95 ? 11.438 20.700 75.997 1.00 40.28 160 ARG A CA 1
ATOM 806 C C . ARG A 1 95 ? 11.340 21.546 74.738 1.00 40.84 160 ARG A C 1
ATOM 807 O O . ARG A 1 95 ? 12.216 21.400 73.886 1.00 42.13 160 ARG A O 1
ATOM 815 N N . GLU A 1 96 ? 10.367 22.441 74.625 1.00 42.07 161 GLU A N 1
ATOM 816 C CA . GLU A 1 96 ? 10.315 23.288 73.426 1.00 43.26 161 GLU A CA 1
ATOM 817 C C . GLU A 1 96 ? 11.575 24.139 73.358 1.00 43.70 161 GLU A C 1
ATOM 818 O O . GLU A 1 96 ? 12.332 24.113 72.379 1.00 43.57 161 GLU A O 1
ATOM 820 N N . ASP A 1 97 ? 11.896 24.823 74.458 1.00 43.74 162 ASP A N 1
ATOM 821 C CA . ASP A 1 97 ? 13.078 25.660 74.552 1.00 43.25 162 ASP A CA 1
ATOM 822 C C . ASP A 1 97 ? 14.381 24.996 74.151 1.00 43.14 162 ASP A C 1
ATOM 823 O O . ASP A 1 97 ? 15.266 25.741 73.698 1.00 43.50 162 ASP A O 1
ATOM 828 N N . GLU A 1 98 ? 14.590 23.695 74.310 1.00 42.74 163 GLU A N 1
ATOM 829 C CA . GLU A 1 98 ? 15.853 23.085 73.935 1.00 44.04 163 GLU A CA 1
ATOM 830 C C . GLU A 1 98 ? 15.843 22.221 72.680 1.00 44.48 163 GLU A C 1
ATOM 831 O O . GLU A 1 98 ? 16.932 21.766 72.307 1.00 44.84 163 GLU A O 1
ATOM 837 N N . GLY A 1 99 ? 14.702 21.968 72.071 1.00 46.47 164 GLY A N 1
ATOM 838 C CA . GLY A 1 99 ? 14.635 21.092 70.886 1.00 48.16 164 GLY A CA 1
ATOM 839 C C . GLY A 1 99 ? 13.667 19.955 71.242 1.00 49.60 164 GLY A C 1
ATOM 840 O O . GLY A 1 99 ? 12.476 20.215 71.404 1.00 50.04 164 GLY A O 1
ATOM 841 N N . PHE A 1 100 ? 14.191 18.762 71.429 1.00 50.93 165 PHE A N 1
ATOM 842 C CA . PHE A 1 100 ? 13.435 17.582 71.801 1.00 52.34 165 PHE A CA 1
ATOM 843 C C . PHE A 1 100 ? 12.066 17.891 72.392 1.00 52.88 165 PHE A C 1
ATOM 844 O O . PHE A 1 100 ? 11.125 17.965 71.561 1.00 54.10 165 PHE A O 1
#

Foldseek 3Di:
DKAWAQALNDTDIDDLVLLCVQCQWQSNPCVNQVVQADVVVRHRYHPADDPLVVQVSVCSVVVGDHDGDPVDDDVRNLVVCVVRCSDPVNVVVVCVVPPD

InterPro domains:
  IPR000210 BTB/POZ domain [SM00225] (66-160)
  IPR003131 Potassium channel tetramerisation-type BTB domain [PF02214] (68-157)
  IPR003968 Potassium channel, voltage dependent, Kv [PR01491] (108-118)
  IPR003968 Potassium channel, voltage dependent, Kv [PR01491] (328-336)
  IPR003968 Potassium channel, voltage dependent, Kv [PR01491] (352-366)
  IPR003968 Potassium channel, voltage dependent, Kv [PR01491] (423-434)
  IPR003972 Potassium channel, voltage dependent, Kv1 [PR01496] (95-106)
  IPR003972 Potassium channel, voltage dependent, Kv1 [PR01496] (109-119)
  IPR003972 Potassium channel, voltage dependent, Kv1 [PR01496] (152-163)
  IPR003972 Potassium channel, voltage dependent, Kv1 [PR01496] (186-202)
  IPR003972 Potassium channel, voltage dependent, Kv1 [PR01496] (209-220)
  IPR005821 Ion transport domain [PF00520] (197-445)
  IPR011333 SKP1/BTB/POZ domain superfamily [G3DSA:3.30.710.10] (66-165)
  IPR011333 SKP1/BTB/POZ domain superfamily [SSF54695] (66-162)
  IPR027359 Voltage-dependent channel domain superfamily [G3DSA:1.20.120.350] (166-335)
  IPR028325 Voltage-gated potassium channel [PTHR11537] (66-459)

B-factor: mean 24.78, std 10.6, range [10.03, 70.36]

CATH classification: 3.30.710.10

Solvent-accessible surface area: 5942 Å² total; per-residue (Å²): 149,158,9,35,0,8,0,40,44,68,120,22,95,10,72,46,112,28,0,60,88,53,78,129,4,5,1,2,39,54,134,85,11,74,190,73,88,22,114,143,131,106,15,30,83,2,121,69,53,101,63,0,1,99,9,0,12,88,6,0,100,42,48,11,115,12,146,78,28,143,113,1,74,65,95,45,0,17,107,11,5,126,50,1,69,13,36,123,66,3,37,103,112,3,77,80,107,54,50,127

Secondary structure (DSSP, 8-state):
-EEEEEETTEEEEEEHHHHHTSTTSTTT-HHHHGGGEETTTTEEEE-S-STTHHHHHHHHHTTS-----TTS-HHHHHHHHHHTT--HHHHHHHHHHH--

Sequence (100 aa):
ERVVINVSGLRFETQLKTLNQFPDTLLGNPQKRNRYYDPLRNEYFFDRNRPSFDAILYFYQSGGRLRRPVNVPLDVFSEEIKFYELGENAFERYREDEGF

Radius of gyration: 13.05 Å; Cα contacts (8 Å, |Δi|>4): 127; chains: 1; bounding box: 25×21×42 Å

Nearest PDB structures (foldseek):
  1t1d-assembly1_A  TM=1.010E+00  e=2.513E-20  Aplysia californica
  1eoe-assembly1_A  TM=1.009E+00  e=3.163E-19  Aplysia californica
  1eod-assembly1_A  TM=1.006E+00  e=2.768E-19  Aplysia californica
  1eof-assembly1_A  TM=1.007E+00  e=4.414E-19  Aplysia californica
  3lut-assembly1_B  TM=9.895E-01  e=1.236E-17  Rattus norvegicus